Protein AF-A0A2X3KM45-F1 (afdb_monomer_lite)

Structure (mmCIF, N/CA/C/O backbone):
data_AF-A0A2X3KM45-F1
#
_entry.id   AF-A0A2X3KM45-F1
#
loop_
_atom_site.group_PDB
_atom_site.id
_atom_site.type_sy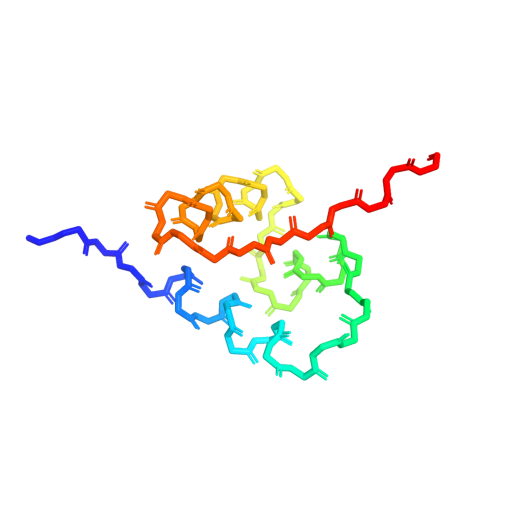mbol
_atom_site.label_atom_id
_atom_site.label_alt_id
_atom_site.label_comp_id
_atom_site.label_asym_id
_atom_site.label_entity_id
_atom_site.label_seq_id
_atom_site.pdbx_PDB_ins_code
_atom_site.Cartn_x
_atom_site.Cartn_y
_atom_site.Cartn_z
_atom_site.occupancy
_atom_site.B_iso_or_equiv
_atom_site.auth_seq_id
_atom_site.auth_comp_id
_atom_site.auth_asym_id
_atom_site.auth_atom_id
_atom_site.pdbx_PDB_model_num
ATOM 1 N N . MET A 1 1 ? -12.087 -20.087 -0.967 1.00 75.50 1 MET A N 1
ATOM 2 C CA . MET A 1 1 ? -11.276 -19.155 -1.789 1.00 75.50 1 MET A CA 1
ATOM 3 C C . MET A 1 1 ? -10.726 -18.073 -0.869 1.00 75.50 1 MET A C 1
ATOM 5 O O . MET A 1 1 ? -11.407 -17.752 0.096 1.00 75.50 1 MET A O 1
ATOM 9 N N . LYS A 1 2 ? -9.501 -17.576 -1.087 1.00 82.38 2 LYS A N 1
ATOM 10 C CA . LYS A 1 2 ? -8.946 -16.477 -0.274 1.00 82.38 2 LYS A CA 1
ATOM 11 C C . LYS A 1 2 ? -9.716 -15.183 -0.573 1.00 82.38 2 LYS A C 1
ATOM 13 O O . LYS A 1 2 ? -10.027 -14.938 -1.736 1.00 82.38 2 LYS A O 1
ATOM 18 N N . ASP A 1 3 ? -10.026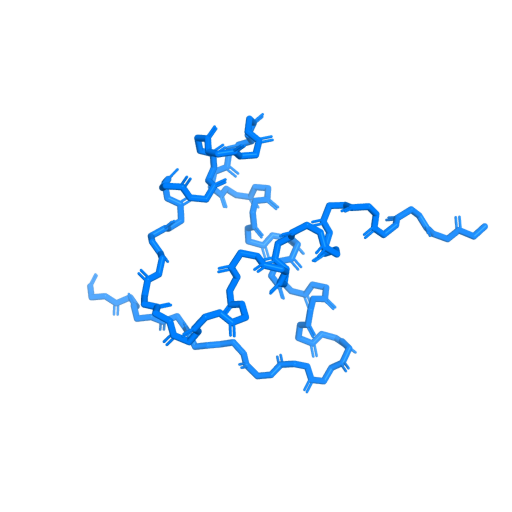 -14.392 0.452 1.00 90.81 3 ASP A N 1
ATOM 19 C CA . ASP A 1 3 ? -10.624 -13.066 0.269 1.00 90.81 3 ASP A CA 1
ATOM 20 C C . ASP A 1 3 ? -9.545 -12.074 -0.186 1.00 90.81 3 ASP A C 1
ATOM 22 O O . ASP A 1 3 ? -8.562 -11.831 0.516 1.00 90.81 3 ASP A O 1
ATOM 26 N N . ASN A 1 4 ? -9.741 -11.526 -1.383 1.00 95.50 4 ASN A N 1
ATOM 27 C CA . ASN A 1 4 ? -8.827 -10.609 -2.052 1.00 95.50 4 ASN A CA 1
ATOM 28 C C . ASN A 1 4 ? -9.406 -9.190 -2.176 1.00 95.50 4 ASN A C 1
ATOM 30 O O . ASN A 1 4 ? -8.855 -8.362 -2.901 1.00 95.50 4 ASN A O 1
ATOM 34 N N . THR A 1 5 ? -10.497 -8.885 -1.469 1.00 96.69 5 THR A N 1
ATOM 35 C CA . THR A 1 5 ? -11.204 -7.601 -1.581 1.00 96.69 5 THR A CA 1
ATOM 36 C C . THR A 1 5 ? -10.289 -6.414 -1.278 1.00 96.69 5 THR A C 1
ATOM 38 O O . THR A 1 5 ? -10.296 -5.425 -2.008 1.00 96.69 5 THR A O 1
ATOM 41 N N . VAL A 1 6 ? -9.466 -6.506 -0.228 1.00 96.88 6 VAL A N 1
ATOM 42 C CA . VAL A 1 6 ? -8.562 -5.410 0.159 1.00 96.88 6 VAL A CA 1
ATOM 43 C C . VAL A 1 6 ? -7.394 -5.243 -0.822 1.00 96.88 6 VAL A C 1
ATOM 45 O O . VAL A 1 6 ? -7.213 -4.123 -1.293 1.00 96.88 6 VAL A O 1
ATOM 48 N N . PRO A 1 7 ? -6.640 -6.295 -1.211 1.00 96.75 7 PRO A N 1
ATOM 49 C CA . PRO A 1 7 ? -5.635 -6.172 -2.269 1.00 96.75 7 PRO A CA 1
ATOM 50 C C . PRO A 1 7 ? -6.186 -5.571 -3.572 1.00 96.75 7 PRO A C 1
ATOM 52 O O . PRO A 1 7 ? -5.547 -4.702 -4.157 1.00 96.75 7 PRO A O 1
ATOM 55 N N . LEU A 1 8 ? -7.395 -5.961 -3.996 1.00 97.88 8 LEU A N 1
ATOM 56 C CA . LEU A 1 8 ? -8.023 -5.416 -5.206 1.00 97.88 8 LEU A CA 1
ATOM 57 C C . LEU A 1 8 ? -8.380 -3.926 -5.077 1.00 97.88 8 LEU A C 1
ATOM 59 O O . LEU A 1 8 ? -8.189 -3.164 -6.021 1.00 97.88 8 LEU A O 1
ATOM 63 N N . LYS A 1 9 ? -8.847 -3.477 -3.907 1.00 97.75 9 LYS A N 1
ATOM 64 C CA . LYS A 1 9 ? -9.034 -2.040 -3.642 1.00 97.75 9 LYS A CA 1
ATOM 65 C C . LYS A 1 9 ? -7.702 -1.293 -3.624 1.00 97.75 9 LYS A C 1
ATOM 67 O O . LYS A 1 9 ? -7.608 -0.196 -4.161 1.00 97.75 9 LYS A O 1
ATOM 72 N N . LEU A 1 10 ? -6.673 -1.895 -3.033 1.00 97.19 10 LEU A N 1
ATOM 73 C CA . LEU A 1 10 ? -5.350 -1.295 -2.924 1.00 97.19 10 LEU A CA 1
ATOM 74 C C . LEU A 1 10 ? -4.706 -1.083 -4.299 1.00 97.19 10 LEU A C 1
ATOM 76 O O . LEU A 1 10 ? -4.232 0.014 -4.576 1.00 97.19 10 LEU A O 1
ATOM 80 N N . ILE A 1 11 ? -4.737 -2.085 -5.186 1.00 97.12 11 ILE A N 1
ATOM 81 C CA . ILE A 1 11 ? -4.202 -1.924 -6.546 1.00 97.12 11 ILE A CA 1
ATOM 82 C C . ILE A 1 11 ? -5.009 -0.906 -7.359 1.00 97.12 11 ILE A C 1
ATOM 84 O O . ILE A 1 11 ? -4.418 -0.168 -8.135 1.00 97.12 11 ILE A O 1
ATOM 88 N N . ALA A 1 12 ? -6.326 -0.797 -7.145 1.00 97.69 12 ALA A N 1
ATOM 89 C CA . ALA A 1 12 ? -7.142 0.224 -7.804 1.00 97.69 12 ALA A CA 1
ATOM 90 C C . ALA A 1 12 ? -6.733 1.655 -7.406 1.00 97.69 12 ALA A C 1
ATOM 92 O O . ALA A 1 12 ? -6.734 2.541 -8.255 1.00 97.69 12 ALA A O 1
ATOM 93 N N . LEU A 1 13 ? -6.337 1.877 -6.146 1.00 96.62 13 LEU A N 1
ATOM 94 C CA . LEU A 1 13 ? -5.804 3.169 -5.691 1.00 96.62 13 LEU A CA 1
ATOM 95 C C . LEU A 1 13 ? -4.423 3.467 -6.296 1.00 96.62 13 LEU A C 1
ATOM 97 O O . LEU A 1 13 ? -4.159 4.598 -6.692 1.00 96.62 13 LEU A O 1
ATOM 101 N N . LEU A 1 14 ? -3.562 2.448 -6.396 1.00 96.00 14 LEU A N 1
ATOM 102 C CA . LEU A 1 14 ? -2.206 2.566 -6.947 1.00 96.00 14 LEU A CA 1
ATOM 103 C C . LEU A 1 14 ? -2.165 2.619 -8.486 1.00 96.00 14 LEU A C 1
ATOM 105 O O . LEU A 1 14 ? -1.148 3.004 -9.057 1.00 96.00 14 LEU A O 1
ATOM 109 N N . ALA A 1 15 ? -3.247 2.240 -9.171 1.00 96.62 15 ALA A N 1
ATOM 110 C CA . ALA A 1 15 ? -3.300 2.124 -10.632 1.00 96.62 15 ALA A CA 1
ATOM 111 C C . ALA A 1 15 ? -3.089 3.454 -11.376 1.00 96.62 15 ALA A C 1
ATOM 113 O O . ALA A 1 15 ? -2.820 3.442 -12.575 1.00 96.62 15 ALA A O 1
ATOM 114 N N . ASN A 1 16 ? -3.195 4.591 -10.684 1.00 94.81 16 ASN A N 1
ATOM 115 C CA . ASN A 1 16 ? -2.893 5.900 -11.258 1.00 94.81 16 ASN A CA 1
ATOM 116 C C . ASN A 1 16 ? -1.384 6.167 -11.418 1.00 94.81 16 ASN A C 1
ATOM 118 O O . ASN A 1 16 ? -1.023 7.137 -12.073 1.00 94.81 16 ASN A O 1
ATOM 122 N N . GLY A 1 17 ? -0.514 5.320 -10.854 1.00 92.81 17 GLY A N 1
ATOM 123 C CA . GLY A 1 17 ? 0.943 5.462 -10.941 1.00 92.81 17 GLY A CA 1
ATOM 124 C C . GLY A 1 17 ? 1.524 6.585 -10.076 1.00 92.81 17 GLY A C 1
ATOM 125 O O . GLY A 1 17 ? 2.736 6.793 -10.088 1.00 92.81 17 GLY A O 1
ATOM 126 N N . GLU A 1 18 ? 0.685 7.285 -9.314 1.00 93.62 18 GLU A N 1
ATOM 127 C CA . GLU A 1 18 ? 1.107 8.345 -8.406 1.00 93.62 18 GLU A CA 1
ATOM 128 C C . GLU A 1 18 ? 1.676 7.768 -7.109 1.00 93.62 18 GLU A C 1
ATOM 130 O O . GLU A 1 18 ? 1.419 6.625 -6.719 1.00 93.62 18 GLU A O 1
ATOM 135 N N . PHE A 1 19 ? 2.454 8.583 -6.402 1.00 93.75 19 PHE A N 1
ATOM 136 C CA . PHE A 1 19 ? 2.917 8.218 -5.073 1.00 93.75 19 PHE A CA 1
ATOM 137 C 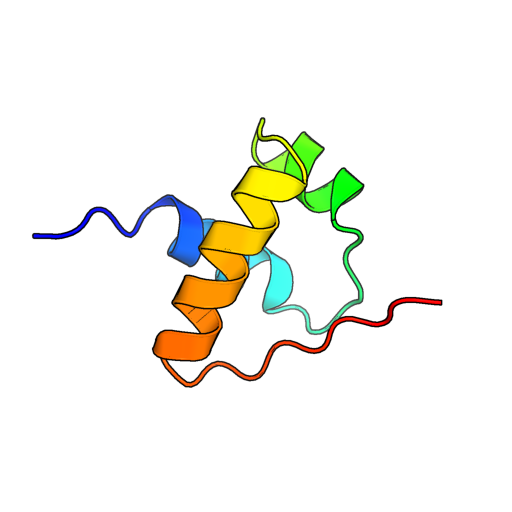C . PHE A 1 19 ? 1.773 8.323 -4.057 1.00 93.75 19 PHE A C 1
ATOM 139 O O . PHE A 1 19 ? 1.144 9.370 -3.925 1.00 93.75 19 PHE A O 1
ATOM 146 N N . HIS A 1 20 ? 1.572 7.259 -3.278 1.00 94.75 20 HIS A N 1
ATOM 147 C CA . HIS A 1 20 ? 0.639 7.237 -2.151 1.00 94.75 20 HIS A CA 1
ATOM 148 C C . HIS A 1 20 ? 1.393 6.899 -0.871 1.00 94.75 20 HIS A C 1
ATOM 150 O O . HIS A 1 20 ? 2.113 5.898 -0.810 1.00 94.75 20 HIS A O 1
ATOM 156 N N . SER A 1 21 ? 1.220 7.709 0.175 1.00 93.81 2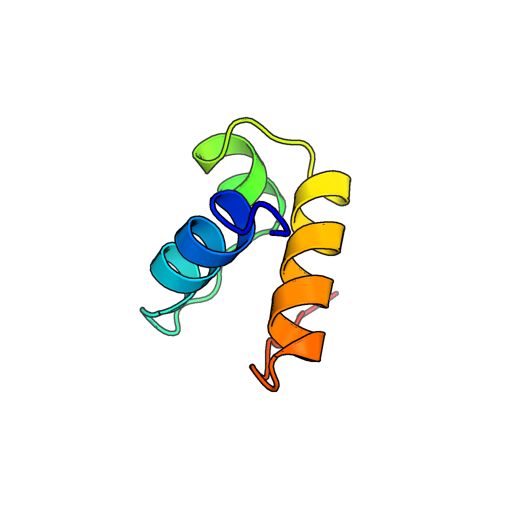1 SER A N 1
ATOM 157 C CA . SER A 1 21 ? 1.826 7.404 1.471 1.00 93.81 21 SER A CA 1
ATOM 158 C C . SER A 1 21 ? 1.085 6.246 2.151 1.00 93.81 21 SER A C 1
ATOM 160 O O . SER A 1 21 ? -0.122 6.061 1.989 1.00 93.81 21 SER A O 1
ATOM 162 N N . GLY A 1 22 ? 1.793 5.459 2.968 1.00 92.94 22 GLY A N 1
ATOM 163 C CA . GLY A 1 22 ? 1.150 4.376 3.721 1.00 92.94 22 GLY A CA 1
ATOM 164 C C . GLY A 1 22 ? 0.071 4.870 4.695 1.00 92.94 22 GLY A C 1
ATOM 165 O O . GLY A 1 22 ? -0.853 4.123 5.002 1.00 92.94 22 GLY A O 1
ATOM 166 N N . GLU A 1 23 ? 0.189 6.109 5.180 1.00 94.31 23 GLU A N 1
ATOM 167 C CA . GLU A 1 23 ? -0.805 6.764 6.039 1.00 94.31 23 GLU A CA 1
ATOM 168 C C . GLU A 1 23 ? -2.073 7.112 5.256 1.00 94.31 23 GLU A C 1
ATOM 170 O O . GLU A 1 23 ? -3.146 6.662 5.640 1.00 94.31 23 GLU A O 1
ATOM 175 N N . GLN A 1 24 ? -1.937 7.760 4.094 1.00 95.25 24 GLN A N 1
ATOM 176 C CA . GLN A 1 24 ? -3.053 8.077 3.196 1.00 95.25 24 GLN A CA 1
ATOM 177 C C . GLN A 1 24 ? -3.833 6.820 2.783 1.00 95.25 24 GLN A C 1
ATOM 179 O O . GLN A 1 24 ? -5.065 6.802 2.795 1.00 95.25 24 GLN A O 1
ATOM 184 N N . LEU A 1 25 ? -3.121 5.742 2.432 1.00 96.12 25 LEU A N 1
ATOM 185 C CA . LEU A 1 25 ? -3.741 4.457 2.097 1.00 96.12 25 LEU A CA 1
ATOM 186 C C . LEU A 1 25 ? -4.459 3.843 3.304 1.00 96.12 25 LEU A C 1
ATOM 188 O O . LEU A 1 25 ? -5.541 3.276 3.154 1.00 96.12 25 LEU A O 1
ATOM 192 N N . GLY A 1 26 ? -3.867 3.965 4.495 1.00 96.75 26 GLY A N 1
ATOM 193 C CA . GLY A 1 26 ? -4.458 3.508 5.748 1.00 96.75 26 GLY A CA 1
ATOM 194 C C . GLY A 1 26 ? -5.757 4.240 6.077 1.00 96.75 26 GLY A C 1
ATOM 195 O O . GLY A 1 26 ? -6.772 3.592 6.312 1.00 96.75 26 GLY A O 1
ATOM 196 N N . GLU A 1 27 ? -5.760 5.570 6.009 1.00 97.12 27 GLU A N 1
ATOM 197 C CA . GLU A 1 27 ? -6.953 6.399 6.215 1.00 97.12 27 GLU A CA 1
ATOM 198 C C . GLU A 1 27 ? -8.053 6.072 5.198 1.00 97.12 27 GLU A C 1
ATOM 200 O O . GLU A 1 27 ? -9.196 5.826 5.581 1.00 97.12 27 GLU A O 1
ATOM 205 N N . THR A 1 28 ? -7.697 5.977 3.912 1.00 96.56 28 THR A N 1
ATOM 206 C CA . THR A 1 28 ? -8.646 5.686 2.823 1.00 96.56 28 THR A CA 1
ATOM 207 C C . THR A 1 28 ? -9.312 4.317 2.984 1.00 96.56 28 THR A C 1
ATOM 209 O O . THR A 1 28 ? -10.490 4.149 2.668 1.00 96.56 28 THR A O 1
ATOM 212 N N . LEU A 1 29 ? -8.567 3.318 3.464 1.00 96.38 29 LEU A N 1
ATOM 213 C CA . LEU A 1 29 ? -9.058 1.947 3.622 1.00 96.38 29 LEU A CA 1
ATOM 214 C C . LEU A 1 29 ? -9.562 1.642 5.043 1.00 96.38 29 LEU A C 1
ATOM 216 O O . LEU A 1 29 ? -10.081 0.550 5.268 1.00 96.38 29 LEU A O 1
ATOM 220 N N . GLY A 1 30 ? -9.435 2.580 5.988 1.00 97.25 30 GLY A N 1
ATOM 221 C CA . GLY A 1 30 ? -9.795 2.381 7.394 1.00 97.25 30 GLY A CA 1
ATOM 222 C C . GLY A 1 30 ? -8.907 1.354 8.105 1.00 97.25 30 GLY A C 1
ATOM 223 O O . GLY A 1 30 ? -9.393 0.555 8.905 1.00 97.25 30 GLY A O 1
ATOM 224 N N . MET A 1 31 ? -7.612 1.320 7.780 1.00 96.19 31 MET A N 1
ATOM 225 C CA . MET A 1 31 ? -6.656 0.320 8.260 1.00 96.19 31 MET A CA 1
ATOM 226 C C . MET A 1 31 ? -5.358 0.958 8.760 1.00 96.19 31 MET A C 1
ATOM 228 O O . MET A 1 31 ? -4.976 2.055 8.365 1.00 96.19 31 MET A O 1
ATOM 232 N N . SER A 1 32 ? -4.615 0.234 9.599 1.00 96.38 32 SER A N 1
ATOM 233 C CA . SER A 1 32 ? -3.280 0.673 10.008 1.00 96.38 32 SER A CA 1
ATOM 234 C C . SER A 1 32 ? -2.269 0.556 8.861 1.00 96.38 32 SER A C 1
ATOM 236 O O . SER A 1 32 ? -2.376 -0.319 7.997 1.00 96.38 32 SER A O 1
ATOM 238 N N . ARG A 1 33 ? -1.204 1.366 8.911 1.00 94.06 33 ARG A N 1
ATOM 239 C CA . ARG A 1 33 ? -0.067 1.280 7.973 1.00 94.06 33 ARG A CA 1
ATOM 240 C C . ARG A 1 33 ? 0.520 -0.135 7.880 1.00 94.06 33 ARG A C 1
ATOM 242 O O . ARG A 1 33 ? 0.888 -0.588 6.799 1.00 94.06 33 ARG A O 1
ATOM 249 N N . ALA A 1 34 ? 0.582 -0.853 9.003 1.00 94.38 34 ALA A N 1
ATOM 250 C CA . ALA A 1 34 ? 1.074 -2.230 9.042 1.00 94.38 34 ALA A CA 1
ATOM 251 C C . ALA A 1 34 ? 0.159 -3.199 8.269 1.00 94.38 34 ALA A C 1
ATOM 253 O O . ALA A 1 34 ? 0.651 -4.069 7.549 1.00 94.38 34 ALA A O 1
ATOM 254 N N . ALA A 1 35 ? -1.164 -3.026 8.371 1.00 95.56 35 ALA A N 1
ATOM 255 C CA . ALA A 1 35 ? -2.124 -3.818 7.607 1.00 95.56 35 ALA A CA 1
ATOM 256 C C . ALA A 1 35 ? -2.029 -3.526 6.100 1.00 95.56 35 ALA A C 1
ATOM 258 O O . ALA A 1 35 ? -2.031 -4.465 5.305 1.00 95.56 35 ALA A O 1
ATOM 259 N N . ILE A 1 36 ? -1.839 -2.259 5.708 1.00 95.81 36 ILE A N 1
ATOM 260 C CA . ILE A 1 36 ? -1.562 -1.894 4.310 1.00 95.81 36 ILE A CA 1
ATOM 261 C C . ILE A 1 36 ? -0.331 -2.636 3.790 1.00 95.81 36 ILE A C 1
ATOM 263 O O . ILE A 1 36 ? -0.403 -3.264 2.737 1.00 95.81 36 ILE A O 1
ATOM 267 N N . ASN A 1 37 ? 0.771 -2.647 4.544 1.00 93.94 37 ASN A N 1
ATOM 268 C CA . ASN A 1 37 ? 2.003 -3.308 4.108 1.00 93.94 37 ASN A CA 1
ATOM 269 C C . ASN A 1 37 ? 1.814 -4.818 3.851 1.00 93.94 37 ASN A C 1
ATOM 271 O O . ASN A 1 37 ? 2.369 -5.365 2.899 1.00 93.94 37 ASN A O 1
ATOM 275 N N . LYS A 1 38 ? 0.964 -5.493 4.638 1.00 94.88 38 LYS A N 1
ATOM 276 C CA . LYS A 1 38 ? 0.597 -6.900 4.400 1.00 94.88 38 LYS A CA 1
ATOM 277 C C . LYS A 1 38 ? -0.132 -7.090 3.063 1.00 94.88 38 LYS A C 1
ATOM 279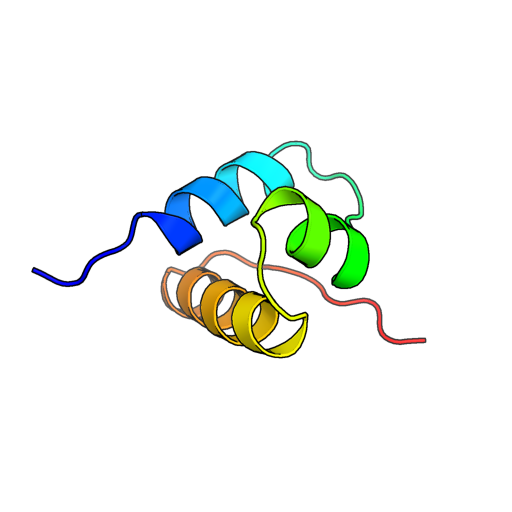 O O . LYS A 1 38 ? 0.119 -8.064 2.354 1.00 94.88 38 LYS A O 1
ATOM 284 N N . HIS A 1 39 ? -1.021 -6.166 2.705 1.00 96.12 39 HIS A N 1
ATOM 285 C CA . HIS A 1 39 ? -1.732 -6.208 1.426 1.00 96.12 39 HIS A CA 1
ATOM 286 C C . HIS A 1 39 ? -0.839 -5.811 0.243 1.00 96.12 39 HIS A C 1
ATOM 288 O O . HIS A 1 39 ? -0.949 -6.434 -0.809 1.00 96.12 39 HIS A O 1
ATOM 294 N N . ILE A 1 40 ? 0.104 -4.879 0.425 1.00 95.50 40 ILE A N 1
ATOM 295 C CA . ILE A 1 40 ? 1.159 -4.589 -0.563 1.00 95.50 40 ILE A CA 1
ATOM 296 C C . ILE A 1 40 ? 1.963 -5.858 -0.867 1.00 95.50 40 ILE A C 1
ATOM 298 O O . ILE A 1 40 ? 2.197 -6.161 -2.033 1.00 95.50 40 ILE A O 1
ATOM 302 N N . GLN A 1 41 ? 2.337 -6.637 0.155 1.00 95.75 41 GLN A N 1
ATOM 303 C CA . GLN A 1 41 ? 3.042 -7.904 -0.060 1.00 95.75 41 GLN A CA 1
ATOM 304 C C . GLN A 1 41 ? 2.215 -8.887 -0.899 1.00 95.75 41 GLN A C 1
ATOM 306 O O . GLN A 1 41 ? 2.754 -9.522 -1.794 1.00 95.75 41 GLN A O 1
ATOM 311 N N . THR A 1 42 ? 0.897 -8.949 -0.688 1.00 96.12 42 THR A N 1
ATOM 312 C CA . THR A 1 42 ? 0.017 -9.793 -1.518 1.00 96.12 42 THR A CA 1
ATOM 313 C C . THR A 1 42 ? 0.048 -9.373 -2.992 1.00 96.12 42 THR A C 1
ATOM 315 O O . THR A 1 42 ? 0.059 -10.233 -3.866 1.00 96.12 42 THR A O 1
ATOM 318 N N . LEU A 1 43 ? 0.099 -8.067 -3.282 1.00 96.50 43 LEU A N 1
ATOM 319 C CA . LEU A 1 43 ? 0.238 -7.571 -4.656 1.00 96.50 43 LEU A CA 1
ATOM 320 C C . LEU A 1 43 ? 1.589 -7.964 -5.270 1.00 96.50 43 LEU A C 1
ATOM 322 O O . LEU A 1 43 ? 1.629 -8.397 -6.421 1.00 96.50 43 LEU A O 1
ATOM 326 N N . ARG A 1 44 ? 2.678 -7.889 -4.494 1.00 96.06 44 ARG A N 1
ATOM 327 C CA . ARG A 1 44 ? 4.002 -8.366 -4.932 1.00 96.06 44 ARG A CA 1
ATOM 328 C C . ARG A 1 44 ? 3.994 -9.855 -5.253 1.00 96.06 44 ARG A C 1
ATOM 330 O O . ARG A 1 44 ? 4.541 -10.256 -6.273 1.00 96.06 44 ARG A O 1
ATOM 337 N N . ASP A 1 45 ? 3.332 -10.659 -4.426 1.00 96.69 45 ASP A N 1
ATOM 338 C CA . ASP A 1 45 ? 3.193 -12.102 -4.647 1.00 96.69 45 ASP A CA 1
ATOM 339 C C . ASP A 1 45 ? 2.395 -12.414 -5.931 1.00 96.69 45 ASP A C 1
ATOM 341 O O . ASP A 1 45 ? 2.537 -13.494 -6.503 1.00 96.69 45 ASP A O 1
ATOM 345 N N . TRP A 1 46 ? 1.569 -11.476 -6.414 1.00 96.44 46 TRP A N 1
ATOM 346 C CA . TRP A 1 46 ? 0.878 -11.564 -7.710 1.00 96.44 46 TRP A CA 1
ATOM 347 C C . TRP A 1 46 ? 1.724 -11.080 -8.895 1.00 96.44 46 TRP A C 1
ATOM 349 O O . TRP A 1 46 ? 1.239 -11.067 -10.024 1.00 96.44 46 TRP A O 1
ATOM 359 N N . GLY A 1 47 ? 2.975 -10.682 -8.659 1.00 97.00 47 GLY A N 1
ATOM 360 C CA . GLY A 1 47 ? 3.878 -10.158 -9.685 1.00 97.00 47 GLY A CA 1
ATOM 361 C C . GLY A 1 47 ? 3.705 -8.666 -9.970 1.00 97.00 47 GLY A C 1
ATOM 362 O O . GLY A 1 47 ? 4.252 -8.175 -10.954 1.00 97.00 47 GLY A O 1
ATOM 363 N N . VAL A 1 48 ? 2.960 -7.933 -9.135 1.00 96.44 48 VAL A N 1
ATOM 364 C CA . VAL A 1 48 ? 2.845 -6.475 -9.255 1.00 96.44 48 VAL A CA 1
ATOM 365 C C . VAL A 1 48 ? 4.063 -5.833 -8.609 1.00 96.44 48 VAL A C 1
ATOM 367 O O . VAL A 1 48 ? 4.294 -5.982 -7.406 1.00 96.44 48 VAL A O 1
ATOM 370 N N . ASP A 1 49 ? 4.830 -5.088 -9.398 1.00 94.06 49 ASP A N 1
ATOM 371 C CA . ASP A 1 49 ? 5.986 -4.371 -8.878 1.00 94.06 49 ASP A CA 1
ATOM 372 C C . ASP A 1 49 ? 5.549 -3.059 -8.216 1.00 94.06 49 ASP A C 1
ATOM 374 O O . ASP A 1 49 ? 5.104 -2.115 -8.868 1.00 94.06 49 ASP A O 1
ATOM 378 N N . VAL A 1 50 ? 5.622 -3.026 -6.888 1.00 92.69 50 VAL A N 1
ATOM 379 C C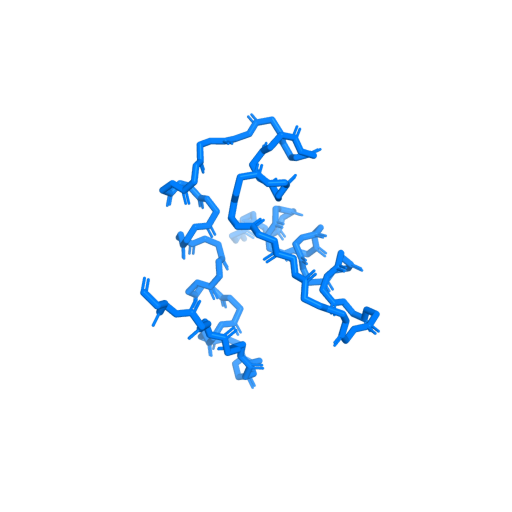A . VAL A 1 50 ? 5.264 -1.858 -6.079 1.00 92.69 50 VAL A CA 1
ATOM 380 C C . VAL A 1 50 ? 6.546 -1.284 -5.494 1.00 92.69 50 VAL A C 1
ATOM 382 O O . VAL A 1 50 ? 7.268 -1.980 -4.791 1.00 92.69 50 VAL A O 1
ATOM 385 N N . PHE A 1 51 ? 6.857 -0.011 -5.699 1.00 88.31 51 PHE A N 1
ATOM 386 C CA . PHE A 1 51 ? 8.063 0.584 -5.113 1.00 88.31 51 PHE A CA 1
ATOM 387 C C . PHE A 1 51 ? 7.720 1.333 -3.830 1.00 88.31 51 PHE A C 1
ATOM 389 O O . PHE A 1 51 ? 6.796 2.140 -3.803 1.00 88.31 51 PHE A O 1
ATOM 396 N N . ASN A 1 52 ? 8.471 1.076 -2.758 1.00 84.88 52 ASN A N 1
ATOM 397 C CA . ASN A 1 52 ? 8.393 1.882 -1.545 1.00 84.88 52 ASN A CA 1
ATOM 398 C C . ASN A 1 52 ? 9.606 2.813 -1.500 1.00 84.88 52 ASN A C 1
ATOM 400 O O . ASN A 1 52 ? 10.742 2.338 -1.492 1.00 84.88 52 ASN A O 1
ATOM 404 N N . ARG A 1 53 ? 9.375 4.127 -1.453 1.00 76.62 53 ARG A N 1
ATOM 405 C CA . ARG A 1 53 ? 10.417 5.092 -1.091 1.00 76.62 53 ARG A CA 1
ATOM 406 C C . ARG A 1 53 ? 10.363 5.310 0.414 1.00 76.62 53 ARG A C 1
ATOM 408 O O . ARG A 1 53 ? 9.596 6.131 0.903 1.00 76.62 53 ARG A O 1
ATOM 415 N N . SER A 1 54 ? 11.186 4.564 1.134 1.00 66.12 54 SER A N 1
ATOM 416 C CA . SER A 1 54 ? 11.590 4.918 2.492 1.00 66.12 54 SER A CA 1
ATOM 417 C C . SER A 1 54 ? 12.773 5.881 2.402 1.00 66.12 54 SER A C 1
ATOM 419 O O . SER A 1 54 ? 13.841 5.489 1.931 1.00 66.12 54 SER A O 1
ATOM 421 N N . GLY A 1 55 ? 12.535 7.133 2.787 1.00 53.69 55 GLY A N 1
ATOM 422 C CA . GLY A 1 55 ? 13.569 8.079 3.205 1.00 53.69 55 GLY A CA 1
ATOM 423 C C . GLY A 1 55 ? 13.693 8.057 4.718 1.00 53.69 55 GLY A C 1
ATOM 424 O O . GLY A 1 55 ? 12.641 7.853 5.368 1.00 53.69 55 GLY A O 1
#

Secondary structure (DSSP, 8-state):
----HHHHHHHHHHTT-----HHHHHHHHT--HHHHHHHHHHHHHTT--------

Organism: Escherichia coli (NCBI:txid562)

pLDDT: mean 93.05, std 7.96, range [53.69, 97.88]

InterPro domains:
  IPR004409 Biotin operon repressor, helix-turn-helix domain [TIGR00122] (6-52)
  IPR013196 Helix-turn-helix, type 11 [PF08279] (9-51)
  IPR036388 Winged helix-like DNA-binding domain superfamily [G3DSA:1.10.10.10] (1-55)
  IPR036390 Winged helix DNA-binding domain superfamily [SSF46785] (2-54)

Sequence (55 aa):
MKDNTVPLKLIALLANGEFHSGEQLGETLGMSRAAINKHIQTLRDWGVDVFNRSG

Foldseek 3Di:
DDDLPLLVVLCVVCVVVDDDDLVNSCVVSVHHSVVSVVSVVVCVVVVDDDDDDDD

Radius of gyration: 10.65 Å; chains: 1; bounding box: 25×28×21 Å